Protein AF-A0AAD7MRW1-F1 (afdb_monomer)

Solvent-accessible surface area (backbone atoms only — not comparable to full-atom values): 8450 Å² total; per-residue (Å²): 141,82,86,81,78,79,76,73,77,72,72,76,78,74,87,82,82,64,64,59,63,50,75,48,97,88,73,50,64,45,56,70,60,28,53,55,49,38,50,51,56,28,46,79,62,72,39,28,43,44,74,78,31,99,68,48,70,79,76,81,64,67,83,83,41,75,62,42,77,46,78,47,64,49,102,84,69,48,84,42,78,45,77,47,82,46,43,58,70,58,38,52,51,37,48,60,72,31,42,67,50,55,54,38,26,55,51,48,50,51,55,55,52,72,33,42,56,81,96,49,51,74,80,57,57,81,46,74,81,66,75,81,80,126

Organism: NCBI:txid1033252

Foldseek 3Di:
DDDPPPPPPPVPQDDFQAAAWDADPVRDIDVVVRVVRLCVRCVVRVLNCLFPDPVVDQQDQDDWDQWDWDWDADPVRDIDIDIDHICVVVNVVSCVVRVSSVVSNVVSLVSSCVRYDPVVCVSVVPRPVVPPDD

Radius of gyration: 23.55 Å; Cα contacts (8 Å, |Δi|>4): 129; chains: 1; bounding box: 60×24×78 Å

pLDDT: mean 77.81, std 17.13, range [31.33, 94.88]

Sequence (134 aa):
MANNQNNSGEKEWKGIKLTPIKEEEDGSNNYSEFRQKSILDLDAADYWKYVDGPDYNPPAIPELKPSQQVQGFDASGNSVTITVPGNETLVAAAKKQAEAWLAGDKKAHATIVKAVPIGRLYVVRDCKSAINLN

Secondary structure (DSSP, 8-state):
-----------------PPPP-B-TTS-B-HHHHHHHHHHHHHHTT-GGGTT-TT--PPPPPPP---EEEEEE-TTS-EEEEEE--SHHHHHHHHHHHHHHHHHHHHHHHHHHHTS-GGGGGGGT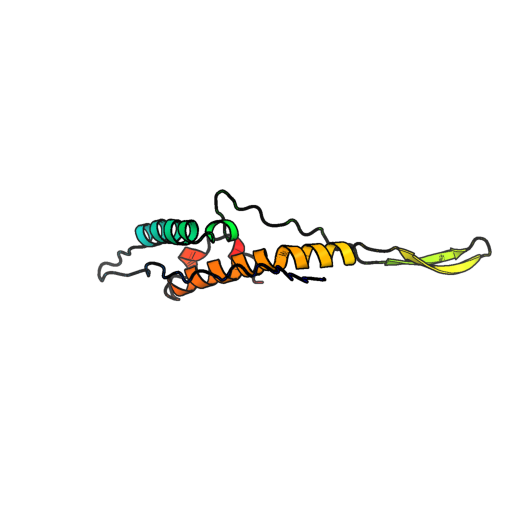TSGGGGG--

Nearest PDB structures (foldseek):
  3wpr-assembly1_C  TM=2.713E-01  e=2.339E+00  Acinetobacter sp. Tol 5
  3wpa-assembly1_A  TM=3.421E-01  e=7.536E+00  Acinetobacter sp. Tol 5

Mean predicted aligned error: 11.71 Å

Structure (mmCIF, N/CA/C/O backbone):
data_AF-A0AAD7MRW1-F1
#
_entry.id   AF-A0AAD7MRW1-F1
#
loop_
_atom_site.group_PDB
_atom_site.id
_atom_site.type_symbol
_atom_site.label_atom_id
_atom_site.label_alt_id
_atom_site.label_comp_id
_atom_site.label_asym_id
_atom_site.label_entity_id
_atom_site.label_seq_id
_atom_site.pdbx_PDB_ins_code
_atom_site.Cartn_x
_atom_site.Cartn_y
_atom_site.Cartn_z
_atom_site.occupancy
_atom_site.B_iso_or_equiv
_atom_site.auth_seq_id
_atom_site.auth_comp_id
_atom_site.auth_asym_id
_atom_site.auth_atom_id
_atom_site.pdbx_PDB_model_num
ATOM 1 N N . MET A 1 1 ? -25.853 1.168 -33.080 1.00 42.91 1 MET A N 1
ATOM 2 C CA . MET A 1 1 ? -25.401 0.227 -32.035 1.00 42.91 1 MET A CA 1
ATOM 3 C C . MET A 1 1 ? -23.936 0.507 -31.751 1.00 42.91 1 MET A C 1
ATOM 5 O O . MET A 1 1 ? -23.130 0.286 -32.638 1.00 42.91 1 MET A O 1
ATOM 9 N N . ALA A 1 2 ? -23.612 1.041 -30.575 1.00 36.50 2 ALA A N 1
ATOM 10 C CA . ALA A 1 2 ? -22.277 0.979 -29.974 1.00 36.50 2 ALA A CA 1
ATOM 11 C C . ALA A 1 2 ? -22.424 1.420 -28.512 1.00 36.50 2 ALA A C 1
ATOM 13 O O . ALA A 1 2 ? -22.400 2.606 -28.198 1.00 36.50 2 ALA A O 1
ATOM 14 N N . ASN A 1 3 ? -22.693 0.448 -27.641 1.00 35.81 3 ASN A N 1
ATOM 15 C CA . ASN A 1 3 ? -22.773 0.645 -26.201 1.00 35.81 3 ASN A CA 1
ATOM 16 C C . ASN A 1 3 ? -21.332 0.638 -25.677 1.00 35.81 3 ASN A C 1
ATOM 18 O O . ASN A 1 3 ? -20.745 -0.427 -25.499 1.00 35.81 3 ASN A O 1
ATOM 22 N N . ASN A 1 4 ? -20.729 1.815 -25.514 1.00 38.12 4 ASN A N 1
ATOM 23 C CA . ASN A 1 4 ? -19.395 1.924 -24.933 1.00 38.12 4 ASN A CA 1
ATOM 24 C C . ASN A 1 4 ? -19.528 1.903 -23.405 1.00 38.12 4 ASN A C 1
ATOM 26 O O . ASN A 1 4 ? -19.546 2.942 -22.748 1.00 38.12 4 ASN A O 1
ATOM 30 N N . GLN A 1 5 ? -19.707 0.704 -22.846 1.00 37.31 5 GLN A N 1
ATOM 31 C CA . GLN A 1 5 ? -19.585 0.485 -21.410 1.00 37.31 5 GLN A CA 1
ATOM 32 C C . GLN A 1 5 ? -18.101 0.577 -21.043 1.00 37.31 5 GLN A C 1
ATOM 34 O O . GLN A 1 5 ? -17.389 -0.425 -21.009 1.00 37.31 5 GLN A O 1
ATOM 39 N N . ASN A 1 6 ? -17.647 1.797 -20.749 1.00 36.97 6 ASN A N 1
ATOM 40 C CA . ASN A 1 6 ? -16.448 2.027 -19.952 1.00 36.97 6 ASN A CA 1
AT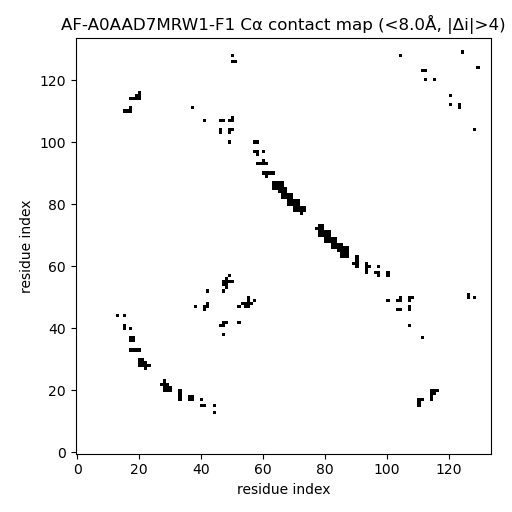OM 41 C C . ASN A 1 6 ? -16.715 1.482 -18.548 1.00 36.97 6 ASN A C 1
ATOM 43 O O . ASN A 1 6 ? -17.119 2.199 -17.639 1.00 36.97 6 ASN A O 1
ATOM 47 N N . ASN A 1 7 ? -16.527 0.177 -18.392 1.00 40.44 7 ASN A N 1
ATOM 48 C CA . ASN A 1 7 ? -16.572 -0.503 -17.113 1.00 40.44 7 ASN A CA 1
ATOM 49 C C . ASN A 1 7 ? -15.211 -0.308 -16.425 1.00 40.44 7 ASN A C 1
ATOM 51 O O . ASN A 1 7 ? -14.472 -1.257 -16.176 1.00 40.44 7 ASN A O 1
ATOM 55 N N . SER A 1 8 ? -14.836 0.947 -16.159 1.00 41.28 8 SER A N 1
ATOM 56 C CA . SER A 1 8 ? -13.856 1.237 -15.118 1.00 41.28 8 SER A CA 1
ATOM 57 C C . SER A 1 8 ? -14.597 1.050 -13.805 1.00 41.28 8 SER A C 1
ATOM 59 O O . SER A 1 8 ? -15.206 1.983 -13.287 1.00 41.28 8 SER A O 1
ATOM 61 N N . GLY A 1 9 ? -14.627 -0.193 -13.328 1.00 39.00 9 GLY A N 1
ATOM 62 C CA . GLY A 1 9 ? -15.111 -0.528 -12.000 1.00 39.00 9 GLY A CA 1
ATOM 63 C C . GLY A 1 9 ? -14.214 0.124 -10.957 1.00 39.00 9 GLY A C 1
ATOM 64 O O . GLY A 1 9 ? -13.392 -0.549 -10.340 1.00 39.00 9 GLY A O 1
ATOM 65 N N . GLU A 1 10 ? -14.360 1.433 -10.757 1.00 49.12 10 GLU A N 1
ATOM 66 C CA . GLU A 1 10 ? -14.072 2.052 -9.476 1.00 49.12 10 GLU A CA 1
ATOM 67 C C . GLU A 1 10 ? -14.992 1.340 -8.492 1.00 49.12 10 GLU A C 1
ATOM 69 O O . GLU A 1 10 ? -16.171 1.665 -8.364 1.00 49.12 10 GLU A O 1
ATOM 74 N N . LYS A 1 11 ? -14.490 0.264 -7.873 1.00 58.94 11 LYS A N 1
ATOM 75 C CA . LYS A 1 11 ? -15.162 -0.352 -6.737 1.00 58.94 11 LYS A CA 1
ATOM 76 C C . LYS A 1 11 ? -15.314 0.761 -5.715 1.00 58.94 11 LYS A C 1
ATOM 78 O O . LYS A 1 11 ? -14.335 1.174 -5.092 1.00 58.94 11 LYS A O 1
ATOM 83 N N . GLU A 1 12 ? -16.532 1.278 -5.621 1.00 68.12 12 GLU A N 1
ATOM 84 C CA . GLU A 1 12 ? -16.879 2.303 -4.663 1.00 68.12 12 GLU A CA 1
ATOM 85 C C . GLU A 1 12 ? -16.481 1.782 -3.286 1.00 68.12 12 GLU A C 1
ATOM 87 O O . GLU A 1 12 ? -16.839 0.680 -2.859 1.00 68.12 12 GLU A O 1
ATOM 92 N N . TRP A 1 13 ? -15.614 2.542 -2.638 1.00 73.31 13 TRP A N 1
ATOM 93 C CA . TRP A 1 13 ? -15.022 2.131 -1.387 1.00 73.31 13 TRP A CA 1
ATOM 94 C C . TRP A 1 13 ? -16.087 2.158 -0.294 1.00 73.31 13 TRP A C 1
ATOM 96 O O . TRP A 1 13 ? -16.530 3.229 0.117 1.00 73.31 13 TRP A O 1
ATOM 106 N N . LYS A 1 14 ? -16.425 0.985 0.239 1.00 79.69 14 LYS A N 1
ATOM 107 C CA . LYS A 1 14 ? -17.176 0.819 1.484 1.00 79.69 14 LYS A CA 1
ATOM 108 C C . LYS A 1 14 ? -16.587 1.676 2.613 1.00 79.69 14 LYS A C 1
ATOM 110 O O . LYS A 1 14 ? -15.403 1.573 2.946 1.00 79.69 14 LYS A O 1
ATOM 115 N N . GLY A 1 15 ? -17.414 2.525 3.213 1.00 77.94 15 GLY A N 1
ATOM 116 C CA . GLY A 1 15 ? -17.050 3.223 4.442 1.00 77.94 15 GLY A CA 1
ATOM 117 C C . GLY A 1 15 ? -16.909 2.222 5.586 1.00 77.94 15 GLY A C 1
ATOM 118 O O . GLY A 1 15 ? -17.825 1.442 5.829 1.00 77.94 15 GLY A O 1
ATOM 119 N N . ILE A 1 16 ? -15.777 2.249 6.289 1.00 82.62 16 ILE A N 1
ATOM 120 C CA . ILE A 1 16 ? -15.554 1.448 7.497 1.00 82.62 16 ILE A CA 1
ATOM 121 C C . ILE A 1 16 ? -15.303 2.395 8.657 1.00 82.62 16 ILE A C 1
ATOM 123 O O . ILE A 1 16 ? -14.582 3.387 8.519 1.00 82.62 16 ILE A O 1
ATOM 127 N N . LYS A 1 17 ? -15.869 2.062 9.813 1.00 81.56 17 LYS A N 1
ATOM 128 C CA . LYS A 1 17 ? -15.533 2.688 11.084 1.00 81.56 17 LYS A CA 1
ATOM 129 C C . LYS A 1 17 ? -14.954 1.622 12.000 1.00 81.56 17 LYS A C 1
ATOM 131 O O . LYS A 1 17 ? -15.691 0.778 12.491 1.00 81.56 17 LYS A O 1
ATOM 136 N N . LEU A 1 18 ? -13.645 1.679 12.212 1.00 85.31 18 LEU A N 1
ATOM 137 C CA . LEU A 1 18 ? -12.969 0.757 13.116 1.00 85.31 18 LEU A CA 1
ATOM 138 C C . LEU A 1 18 ? -13.306 1.096 14.569 1.00 85.31 18 LEU A C 1
ATOM 140 O O . LEU A 1 18 ? -13.603 2.246 14.916 1.00 85.31 18 LEU A O 1
ATOM 144 N N . THR A 1 19 ? -13.219 0.084 15.427 1.00 85.56 19 THR A N 1
ATOM 145 C CA . THR A 1 19 ? -13.187 0.305 16.877 1.00 85.56 19 THR A CA 1
ATOM 146 C C . THR A 1 19 ? -11.991 1.215 17.190 1.00 85.56 19 THR A C 1
ATOM 148 O O . THR A 1 19 ? -10.930 0.977 16.634 1.00 85.56 19 THR A O 1
ATOM 151 N N . PRO A 1 20 ? -12.111 2.270 18.008 1.00 85.88 20 PRO A N 1
ATOM 152 C CA . PRO A 1 20 ? -10.956 3.076 18.395 1.00 85.88 20 PRO A CA 1
ATOM 153 C C . PRO A 1 20 ? -10.173 2.410 19.531 1.00 85.88 20 PRO A C 1
ATOM 155 O O . PRO A 1 20 ? -10.753 1.690 20.354 1.00 85.88 20 PRO A O 1
ATOM 158 N N . ILE A 1 21 ? -8.875 2.704 19.616 1.00 85.00 21 ILE A N 1
ATOM 159 C CA . ILE A 1 21 ? -8.091 2.365 20.809 1.00 85.00 21 ILE A CA 1
ATOM 160 C C . ILE A 1 21 ? -8.522 3.276 21.968 1.00 85.00 21 ILE A C 1
ATOM 162 O O . ILE A 1 21 ? -8.601 4.495 21.809 1.00 85.00 21 ILE A O 1
ATOM 166 N N . LYS A 1 22 ? -8.811 2.674 23.120 1.00 85.50 22 LYS A N 1
ATOM 167 C CA . LYS A 1 22 ? -9.169 3.310 24.389 1.00 85.50 22 LYS A CA 1
ATOM 168 C C . LYS A 1 22 ? -8.099 3.002 25.430 1.00 85.50 22 LYS A C 1
ATOM 170 O O . LYS A 1 22 ? -7.530 1.911 25.418 1.00 85.50 22 LYS A O 1
ATOM 175 N N . GLU A 1 23 ? -7.866 3.961 26.315 1.00 81.25 23 GLU A N 1
ATOM 176 C CA . GLU A 1 23 ? -7.008 3.814 27.488 1.00 81.25 23 GLU A CA 1
ATOM 177 C C . GLU A 1 23 ? -7.860 4.000 28.741 1.00 81.25 23 GLU A C 1
ATOM 179 O O . GLU A 1 23 ? -8.695 4.906 28.793 1.00 81.25 23 GLU A O 1
ATOM 184 N N . GLU A 1 24 ? -7.644 3.131 29.720 1.00 82.56 24 GLU A N 1
ATOM 185 C CA . GLU A 1 24 ? -8.236 3.234 31.050 1.00 82.56 24 GLU A CA 1
ATOM 186 C C . GLU A 1 24 ? -7.243 3.931 32.001 1.00 82.56 24 GLU A C 1
ATOM 188 O O . GLU A 1 24 ? -6.037 3.986 31.739 1.00 82.56 24 GLU A O 1
ATOM 193 N N . GLU A 1 25 ? -7.727 4.465 33.127 1.00 82.19 25 GLU A N 1
ATOM 194 C CA . GLU A 1 25 ? -6.882 5.174 34.109 1.00 82.19 25 GLU A CA 1
ATOM 195 C C . GLU A 1 25 ? -5.777 4.289 34.721 1.00 82.19 25 GLU A C 1
ATOM 197 O O . GLU A 1 25 ? -4.757 4.800 35.182 1.00 82.19 25 GLU A O 1
ATOM 202 N N . ASP A 1 26 ? -5.948 2.965 34.695 1.00 82.19 26 ASP A N 1
ATOM 203 C CA . ASP A 1 26 ? -4.986 1.977 35.196 1.00 82.19 26 ASP A CA 1
ATOM 204 C C . ASP A 1 26 ? -3.851 1.647 34.202 1.00 82.19 26 ASP A C 1
ATOM 206 O O . ASP A 1 26 ? -2.988 0.813 34.488 1.00 82.19 26 ASP A O 1
ATOM 210 N N . GLY A 1 27 ? -3.829 2.300 33.034 1.00 75.25 27 GLY A N 1
ATOM 211 C CA . GLY A 1 27 ? -2.841 2.079 31.978 1.00 75.25 27 GLY A CA 1
ATOM 212 C C . GLY A 1 27 ? -3.120 0.861 31.090 1.00 75.25 27 GLY A C 1
ATOM 213 O O . GLY A 1 27 ? -2.339 0.589 30.170 1.00 75.25 27 GLY A O 1
ATOM 214 N N . SER A 1 28 ? -4.221 0.139 31.321 1.00 81.62 28 SER A N 1
ATOM 215 C CA . SER A 1 28 ? -4.707 -0.893 30.407 1.00 81.62 28 SER A CA 1
ATOM 216 C C . SER A 1 28 ? -5.307 -0.277 29.135 1.00 81.62 28 SER A C 1
ATOM 218 O O . SER A 1 28 ? -5.653 0.907 29.072 1.00 81.62 28 SER A O 1
ATOM 220 N N . ASN A 1 29 ? -5.363 -1.071 28.062 1.00 84.94 29 ASN A N 1
ATOM 221 C CA . ASN A 1 29 ? -5.947 -0.654 26.791 1.00 84.94 29 ASN A CA 1
ATOM 222 C C . ASN A 1 29 ? -6.622 -1.825 26.071 1.00 84.94 29 ASN A C 1
ATOM 224 O O . ASN A 1 29 ? -6.350 -2.991 26.355 1.00 84.94 29 ASN A O 1
ATOM 228 N N . ASN A 1 30 ? -7.459 -1.495 25.089 1.00 86.94 30 ASN A N 1
ATOM 229 C CA . ASN A 1 30 ? -8.215 -2.457 24.283 1.00 86.94 30 ASN A CA 1
ATOM 230 C C . ASN A 1 30 ? -7.503 -2.862 22.972 1.00 86.94 30 ASN A C 1
ATOM 232 O O . ASN A 1 30 ? -8.153 -3.108 21.950 1.00 86.94 30 ASN A O 1
ATOM 236 N N . TYR A 1 31 ? -6.164 -2.855 22.929 1.00 83.88 31 TYR A N 1
ATOM 237 C CA . TYR A 1 31 ? -5.426 -3.077 21.678 1.00 83.88 31 TYR A CA 1
ATOM 238 C C . TYR A 1 31 ? -5.695 -4.455 21.058 1.00 83.88 31 TYR A C 1
ATOM 240 O O . TYR A 1 31 ? -5.801 -4.581 19.836 1.00 83.88 31 TYR A O 1
ATOM 248 N N . SER A 1 32 ? -5.819 -5.497 21.879 1.00 81.06 32 SER A N 1
ATOM 249 C CA . SER A 1 32 ? -6.131 -6.846 21.402 1.00 81.06 32 SER A CA 1
ATOM 250 C C . SER A 1 32 ? -7.500 -6.888 20.716 1.00 81.06 32 SER A C 1
ATOM 252 O O . SER A 1 32 ? -7.598 -7.422 19.605 1.00 81.06 32 SER A O 1
ATOM 254 N N . GLU A 1 33 ? -8.531 -6.273 21.308 1.00 84.62 33 GLU A N 1
ATOM 255 C CA . GLU A 1 33 ? -9.851 -6.180 20.681 1.00 84.62 33 GLU A CA 1
ATOM 256 C C . GLU A 1 33 ? -9.829 -5.286 19.443 1.00 84.62 33 GLU A C 1
ATOM 258 O O . GLU A 1 33 ? -10.436 -5.640 18.433 1.00 84.62 33 GLU A O 1
ATOM 263 N N . PHE A 1 34 ? -9.113 -4.158 19.492 1.00 86.19 34 PHE A N 1
ATOM 264 C CA . PHE A 1 34 ? -8.901 -3.283 18.342 1.00 86.19 34 PHE A CA 1
ATOM 265 C C . PHE A 1 34 ? -8.336 -4.065 17.158 1.00 86.19 34 PHE A C 1
ATOM 267 O O . PHE A 1 34 ? -8.895 -4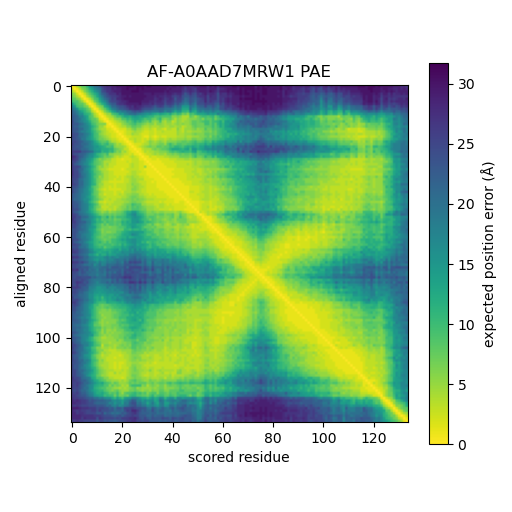.009 16.063 1.00 86.19 34 PHE A O 1
ATOM 274 N N . ARG A 1 35 ? -7.252 -4.816 17.378 1.00 81.81 35 ARG A N 1
ATOM 275 C CA . ARG A 1 35 ? -6.565 -5.582 16.336 1.00 81.81 35 ARG A CA 1
ATOM 276 C C . ARG A 1 35 ? -7.482 -6.643 15.739 1.00 81.81 35 ARG A C 1
ATOM 278 O O . ARG A 1 35 ? -7.607 -6.714 14.521 1.00 81.81 35 ARG A O 1
ATOM 285 N N . GLN A 1 36 ? -8.141 -7.444 16.576 1.00 83.69 36 GLN A N 1
ATOM 286 C CA . GLN A 1 36 ? -9.038 -8.503 16.102 1.00 83.69 36 GLN A CA 1
ATOM 287 C C . GLN A 1 36 ? -10.239 -7.939 15.336 1.00 83.69 36 GLN A C 1
ATOM 289 O O . GLN A 1 36 ? -10.529 -8.400 14.234 1.00 83.69 36 GLN A O 1
ATOM 294 N N . LYS A 1 37 ? -10.910 -6.917 15.880 1.00 83.81 37 LYS A N 1
ATOM 295 C CA . LYS A 1 37 ? -12.067 -6.300 15.219 1.00 83.81 37 LYS A CA 1
ATOM 296 C C . LYS A 1 37 ? -11.679 -5.585 13.937 1.00 83.81 37 LYS A C 1
ATOM 298 O O . LYS A 1 37 ? -12.385 -5.724 12.951 1.00 83.81 37 LYS A O 1
ATOM 303 N N . SER A 1 38 ? -10.540 -4.894 13.917 1.00 83.62 38 SER A N 1
ATOM 304 C CA . SER A 1 38 ? -10.084 -4.208 12.708 1.00 83.62 38 SER A CA 1
ATOM 305 C C . SER A 1 38 ? -9.790 -5.180 11.574 1.00 83.62 38 SER A C 1
ATOM 307 O O . SER A 1 38 ? -10.138 -4.888 10.436 1.00 83.62 38 SER A O 1
ATOM 309 N N . ILE A 1 39 ? -9.210 -6.347 11.873 1.00 81.00 39 ILE A N 1
ATOM 310 C CA . ILE A 1 39 ? -9.023 -7.409 10.875 1.00 81.00 39 ILE A CA 1
ATOM 311 C C . ILE A 1 39 ? -10.380 -7.859 10.322 1.00 81.00 39 ILE A C 1
ATOM 313 O O . ILE A 1 39 ? -10.553 -7.882 9.109 1.00 81.00 39 ILE A O 1
ATOM 317 N N . LEU A 1 40 ? -11.355 -8.153 11.190 1.00 84.31 40 LEU A N 1
ATOM 318 C CA . LEU A 1 40 ? -12.695 -8.586 10.770 1.00 84.31 40 LEU A CA 1
ATOM 319 C C . LEU A 1 40 ? -13.433 -7.518 9.949 1.00 84.31 40 LEU A C 1
ATOM 321 O O . LEU A 1 40 ? -14.042 -7.840 8.933 1.00 84.31 40 LEU A O 1
ATOM 325 N N . ASP A 1 41 ? -13.360 -6.251 10.360 1.00 86.75 41 ASP A N 1
ATOM 326 C CA . ASP A 1 41 ? -14.013 -5.135 9.672 1.00 86.75 41 ASP A CA 1
ATOM 327 C C . ASP A 1 41 ? -13.385 -4.886 8.288 1.00 86.75 41 ASP A C 1
ATOM 329 O O . ASP A 1 41 ? -14.097 -4.653 7.308 1.00 86.75 41 ASP A O 1
ATOM 333 N N . LEU A 1 42 ? -12.052 -4.962 8.186 1.00 84.19 42 LEU A N 1
ATOM 334 C CA . LEU A 1 42 ? -11.328 -4.842 6.917 1.00 84.19 42 LEU A CA 1
ATOM 335 C C . LEU A 1 42 ? -11.594 -6.031 5.990 1.00 84.19 42 LEU A C 1
ATOM 337 O O . LEU A 1 42 ? -11.678 -5.838 4.778 1.00 84.19 42 LEU A O 1
ATOM 341 N N . ASP A 1 43 ? -11.728 -7.237 6.536 1.00 84.31 43 ASP A N 1
ATOM 342 C CA . ASP A 1 43 ? -12.037 -8.449 5.776 1.00 84.31 43 ASP A CA 1
ATOM 343 C C . ASP A 1 43 ? -13.474 -8.414 5.233 1.00 84.31 43 ASP A C 1
ATOM 345 O O . ASP A 1 43 ? -13.690 -8.522 4.025 1.00 84.31 43 ASP A O 1
ATOM 349 N N . ALA A 1 44 ? -14.457 -8.095 6.082 1.00 85.38 44 ALA A N 1
ATOM 350 C CA . ALA A 1 44 ? -15.860 -7.933 5.684 1.00 85.38 44 ALA A CA 1
ATOM 351 C C . ALA A 1 44 ? -16.058 -6.852 4.601 1.00 85.38 44 ALA A C 1
ATOM 353 O O . ALA A 1 44 ? -16.969 -6.916 3.762 1.00 85.38 44 ALA A O 1
ATOM 354 N N . ALA A 1 45 ? -15.193 -5.840 4.600 1.00 85.88 45 ALA A N 1
ATOM 355 C CA . ALA A 1 45 ? -15.192 -4.777 3.611 1.00 85.88 45 ALA A CA 1
ATOM 356 C C . ALA A 1 45 ? -14.310 -5.044 2.379 1.00 85.88 45 ALA A C 1
ATOM 358 O O . ALA A 1 45 ? -14.287 -4.195 1.488 1.00 85.88 45 ALA A O 1
ATOM 359 N N . ASP A 1 46 ? -13.657 -6.208 2.279 1.00 83.12 46 ASP A N 1
ATOM 360 C CA . ASP A 1 46 ? -12.775 -6.593 1.163 1.00 83.12 46 ASP A CA 1
ATOM 361 C C . ASP A 1 46 ? -11.549 -5.659 1.012 1.00 83.12 46 ASP A C 1
ATOM 363 O O . ASP A 1 46 ? -11.058 -5.406 -0.091 1.00 83.12 46 ASP A O 1
ATOM 367 N N . TYR A 1 47 ? -11.052 -5.113 2.129 1.00 84.31 47 TYR A N 1
ATOM 368 C CA . TYR A 1 47 ? -9.834 -4.291 2.184 1.00 84.31 47 TYR A CA 1
ATOM 369 C C . TYR A 1 47 ? -8.626 -5.005 2.757 1.00 84.31 47 TYR A C 1
ATOM 371 O O . TYR A 1 47 ? -7.501 -4.577 2.504 1.00 84.31 47 TYR A O 1
ATOM 379 N N . TRP A 1 48 ? -8.834 -6.091 3.499 1.00 81.62 48 TRP A N 1
ATOM 380 C CA . TRP A 1 48 ? -7.742 -6.835 4.118 1.00 81.62 48 TRP A CA 1
ATOM 381 C C . TRP A 1 48 ? -6.714 -7.340 3.092 1.00 81.62 48 TRP A C 1
ATOM 383 O O . TRP A 1 48 ? -5.507 -7.295 3.339 1.00 81.62 48 TRP A O 1
ATOM 393 N N . LYS A 1 49 ? -7.176 -7.679 1.882 1.00 81.81 49 LYS A N 1
ATOM 394 C CA . LYS A 1 49 ? -6.327 -8.045 0.740 1.00 81.81 49 LYS A CA 1
ATOM 395 C C . LYS A 1 49 ? -5.306 -6.986 0.325 1.00 81.81 49 LYS A C 1
ATOM 397 O O . LYS A 1 49 ? -4.357 -7.340 -0.354 1.00 81.81 49 LYS A O 1
ATOM 402 N N . TYR A 1 50 ? -5.488 -5.715 0.689 1.00 81.06 50 TYR A N 1
ATOM 403 C CA . TYR A 1 50 ? -4.575 -4.643 0.291 1.00 81.06 50 TYR A CA 1
ATOM 404 C C . TYR A 1 50 ? -3.430 -4.401 1.278 1.00 81.06 50 TYR A C 1
ATOM 406 O O . TYR A 1 50 ? -2.501 -3.697 0.904 1.00 81.06 50 TYR A O 1
ATOM 414 N N . VAL A 1 51 ? -3.481 -4.954 2.498 1.00 75.88 51 VAL A N 1
ATOM 415 C CA . VAL A 1 51 ? -2.479 -4.672 3.544 1.00 75.88 51 VAL A CA 1
ATOM 416 C C . VAL A 1 51 ? -1.611 -5.889 3.857 1.00 75.88 51 VAL A C 1
ATOM 418 O O . VAL A 1 51 ? -0.398 -5.758 3.798 1.00 75.88 51 VAL A O 1
ATOM 421 N N . ASP A 1 52 ? -2.209 -7.038 4.204 1.00 71.00 52 ASP A N 1
ATOM 422 C CA . ASP A 1 52 ? -1.484 -8.292 4.527 1.00 71.00 52 ASP A CA 1
ATOM 423 C C . ASP A 1 52 ? -2.459 -9.483 4.746 1.00 71.00 52 ASP A C 1
ATOM 425 O O . ASP A 1 52 ? -2.248 -10.369 5.578 1.00 71.00 52 ASP A O 1
ATOM 429 N N . GLY A 1 53 ? -3.596 -9.494 4.042 1.00 69.38 53 GLY A N 1
ATOM 430 C CA . GLY A 1 53 ? -4.584 -10.563 4.170 1.00 69.38 53 GLY A CA 1
ATOM 431 C C . GLY A 1 53 ? -4.213 -11.899 3.523 1.00 69.38 53 GLY A C 1
ATOM 432 O O . GLY A 1 53 ? -3.223 -11.987 2.804 1.00 69.38 53 GLY A O 1
ATOM 433 N N . PRO A 1 54 ? -5.026 -12.952 3.733 1.00 70.88 54 PRO A N 1
ATOM 434 C CA . PRO A 1 54 ? -4.837 -14.256 3.087 1.00 70.88 54 PRO A CA 1
ATOM 435 C C . PRO A 1 54 ? -4.752 -14.162 1.557 1.00 70.88 54 PRO A C 1
ATOM 437 O O . PRO A 1 54 ? -4.015 -14.921 0.935 1.00 70.88 54 PRO A O 1
ATOM 440 N N . ASP A 1 55 ? -5.454 -13.185 0.977 1.00 75.94 55 ASP A N 1
ATOM 441 C CA . ASP A 1 55 ? -5.471 -12.895 -0.460 1.00 75.94 55 ASP A CA 1
ATOM 442 C C . ASP A 1 55 ? -4.498 -11.769 -0.862 1.00 75.94 55 ASP A C 1
ATOM 444 O O . ASP A 1 55 ? -4.624 -11.186 -1.944 1.00 75.94 55 ASP A O 1
ATOM 448 N N . TYR A 1 56 ? -3.547 -11.408 0.008 1.00 81.81 56 TYR A N 1
ATOM 449 C CA . TYR A 1 56 ? -2.542 -10.391 -0.291 1.00 81.81 56 TYR A CA 1
ATOM 450 C C . TYR A 1 56 ? -1.617 -10.876 -1.409 1.00 81.81 56 TYR A C 1
ATOM 452 O O . TYR A 1 56 ? -0.697 -11.666 -1.206 1.00 81.81 56 TYR A O 1
ATOM 460 N N . ASN A 1 57 ? -1.881 -10.382 -2.614 1.00 83.44 57 ASN A N 1
ATOM 461 C CA . ASN A 1 57 ? -1.127 -10.688 -3.819 1.00 83.44 57 ASN A CA 1
ATOM 462 C C . ASN A 1 57 ? -0.902 -9.397 -4.621 1.00 83.44 57 ASN A C 1
ATOM 464 O O . ASN A 1 57 ? -1.591 -9.159 -5.621 1.00 83.44 57 ASN A O 1
ATOM 468 N N . PRO A 1 58 ? 0.002 -8.515 -4.153 1.00 83.69 58 PRO A N 1
ATOM 469 C CA . PRO A 1 58 ? 0.249 -7.245 -4.809 1.00 83.69 58 PRO A CA 1
ATOM 470 C C . PRO A 1 58 ? 0.767 -7.461 -6.237 1.00 83.69 58 PRO A C 1
ATOM 472 O O . PRO A 1 58 ? 1.578 -8.358 -6.480 1.00 83.69 58 PRO A O 1
ATOM 475 N N . PRO A 1 59 ? 0.342 -6.626 -7.199 1.00 86.25 59 PRO A N 1
ATOM 476 C CA . PRO A 1 59 ? 0.828 -6.709 -8.568 1.00 86.25 59 PRO A CA 1
ATOM 477 C C . PRO A 1 59 ? 2.341 -6.462 -8.619 1.00 86.25 59 PRO A C 1
ATOM 479 O O . PRO A 1 59 ? 2.852 -5.481 -8.075 1.00 86.25 59 PRO A O 1
ATOM 482 N N . ALA A 1 60 ? 3.061 -7.347 -9.310 1.00 88.00 60 ALA A N 1
ATOM 483 C CA . ALA A 1 60 ? 4.499 -7.220 -9.496 1.00 88.00 60 ALA A CA 1
ATOM 484 C C . ALA A 1 60 ? 4.813 -6.121 -10.522 1.00 88.00 60 ALA A C 1
ATOM 486 O O . ALA A 1 60 ? 4.431 -6.213 -11.690 1.00 88.00 60 ALA A O 1
ATOM 487 N N . ILE A 1 61 ? 5.539 -5.088 -10.093 1.00 89.69 61 ILE A N 1
ATOM 488 C CA . ILE A 1 61 ? 6.055 -4.044 -10.982 1.00 89.69 61 ILE A CA 1
ATOM 489 C C . ILE A 1 61 ? 7.510 -4.402 -11.318 1.00 89.69 61 ILE A C 1
ATOM 491 O O . ILE A 1 61 ? 8.324 -4.492 -10.398 1.00 89.69 61 ILE A O 1
ATOM 495 N N . PRO A 1 62 ? 7.860 -4.625 -12.598 1.00 90.06 62 PRO A N 1
ATOM 496 C CA . PRO A 1 62 ? 9.228 -4.951 -12.977 1.00 90.06 62 PRO A CA 1
ATOM 497 C C . PRO A 1 62 ? 10.170 -3.773 -12.712 1.00 90.06 62 PRO A C 1
ATOM 499 O O . PRO A 1 62 ? 9.771 -2.608 -12.761 1.00 90.06 62 PRO A O 1
ATOM 502 N N . GLU A 1 63 ? 11.441 -4.081 -12.469 1.00 93.38 63 GLU A N 1
ATOM 503 C CA . GLU A 1 63 ? 12.483 -3.069 -12.306 1.00 93.38 63 GLU A CA 1
ATOM 504 C C . GLU A 1 63 ? 12.650 -2.242 -13.588 1.00 93.38 63 GLU A C 1
ATOM 506 O O . GLU A 1 63 ? 12.635 -2.782 -14.699 1.00 93.38 63 GLU A O 1
ATOM 511 N N . LEU A 1 64 ? 12.809 -0.925 -13.435 1.00 93.12 64 LEU A N 1
ATOM 512 C CA . LEU A 1 64 ? 12.997 -0.006 -14.551 1.00 93.12 64 LEU A CA 1
ATOM 513 C C . LEU A 1 64 ? 14.394 -0.165 -15.154 1.00 93.12 64 LEU A C 1
ATOM 515 O O . LEU A 1 64 ? 15.399 0.144 -14.524 1.00 93.12 64 LEU A O 1
ATOM 519 N N . LYS A 1 65 ? 14.431 -0.575 -16.417 1.00 94.12 65 LYS A N 1
ATOM 520 C CA . LYS A 1 65 ? 15.607 -0.582 -17.280 1.00 94.12 65 LYS A CA 1
ATOM 521 C C . LYS A 1 65 ? 15.456 0.580 -18.259 1.00 94.12 65 LYS A C 1
ATOM 523 O O . LYS A 1 65 ? 14.672 0.447 -19.198 1.00 94.12 65 LYS A O 1
ATOM 528 N N . PRO A 1 66 ? 16.120 1.724 -18.023 1.00 92.00 66 PRO A N 1
ATOM 529 C CA . PRO A 1 66 ? 16.005 2.876 -18.904 1.00 92.00 66 PRO A CA 1
ATOM 530 C C . PRO A 1 66 ? 16.662 2.592 -20.255 1.00 92.00 66 PRO A C 1
ATOM 532 O O . PRO A 1 66 ? 17.631 1.837 -20.345 1.00 92.00 66 PRO A O 1
ATOM 535 N N . SER A 1 67 ? 16.148 3.240 -21.293 1.00 93.69 67 SER A N 1
ATOM 536 C CA . SER A 1 67 ? 16.734 3.255 -22.624 1.00 93.69 67 SER A CA 1
ATOM 537 C C . SER A 1 67 ? 18.126 3.870 -22.559 1.00 93.69 67 SER A C 1
ATOM 539 O O . SER A 1 67 ? 18.350 4.877 -21.884 1.00 93.69 67 SER A O 1
ATOM 541 N N . GLN A 1 68 ? 19.067 3.265 -23.273 1.00 94.06 68 GLN A N 1
ATOM 542 C CA . GLN A 1 68 ? 20.458 3.698 -23.283 1.00 94.06 68 GLN A CA 1
ATOM 543 C C . GLN A 1 68 ? 20.857 4.130 -24.683 1.00 94.06 68 GLN A C 1
ATOM 545 O O . GLN A 1 68 ? 20.491 3.495 -25.668 1.00 94.06 68 GLN A O 1
ATOM 550 N N . GLN A 1 69 ? 21.630 5.207 -24.772 1.00 93.31 69 GLN A N 1
ATOM 551 C CA . GLN A 1 69 ? 22.297 5.579 -26.010 1.00 93.31 69 GLN A CA 1
ATOM 552 C C . GLN A 1 69 ? 23.730 5.074 -25.964 1.00 93.31 69 GLN A C 1
ATOM 554 O O . GLN A 1 69 ? 24.472 5.368 -25.029 1.00 93.31 69 GLN A O 1
ATOM 559 N N . VAL A 1 70 ? 24.105 4.310 -26.981 1.00 91.06 70 VAL A N 1
ATOM 560 C CA . VAL A 1 70 ? 25.452 3.778 -27.147 1.00 91.06 70 VAL A CA 1
ATOM 561 C C . VAL A 1 70 ? 26.059 4.445 -28.369 1.00 91.06 70 VAL A C 1
ATOM 563 O O . VAL A 1 70 ? 25.492 4.381 -29.459 1.00 91.06 70 VAL A O 1
ATOM 566 N N . GLN A 1 71 ? 27.203 5.098 -28.186 1.00 92.44 71 GLN A N 1
ATOM 567 C CA . GLN A 1 71 ? 28.010 5.588 -29.299 1.00 92.44 71 GLN A CA 1
ATOM 568 C C . GLN A 1 71 ? 28.968 4.494 -29.757 1.00 92.44 71 GLN A C 1
ATOM 570 O O . GLN A 1 71 ? 29.605 3.827 -28.942 1.00 92.44 71 GLN A O 1
ATOM 575 N N . GLY A 1 72 ? 29.072 4.325 -31.067 1.00 88.88 72 GLY A N 1
ATOM 576 C CA . GLY A 1 72 ? 29.997 3.400 -31.702 1.00 88.88 72 GLY A CA 1
ATOM 577 C C . GLY A 1 72 ? 30.399 3.898 -33.080 1.00 88.88 72 GLY A C 1
ATOM 578 O O . GLY A 1 72 ? 30.023 4.993 -33.487 1.00 88.88 72 GLY A O 1
ATOM 579 N N . PHE A 1 73 ? 31.156 3.081 -33.802 1.00 92.88 73 PHE A N 1
ATOM 580 C CA . PHE A 1 73 ? 31.493 3.340 -35.195 1.00 92.88 73 PHE A CA 1
ATOM 581 C C . PHE A 1 73 ? 30.746 2.359 -36.097 1.00 92.88 73 PHE A C 1
ATOM 583 O O . PHE A 1 73 ? 30.619 1.180 -35.758 1.00 92.88 73 PHE A O 1
ATOM 590 N N . ASP A 1 74 ? 30.231 2.839 -37.226 1.00 88.19 74 ASP A N 1
ATOM 591 C CA . ASP A 1 74 ? 29.679 1.972 -38.265 1.00 88.19 74 ASP A CA 1
ATOM 592 C C . ASP A 1 74 ? 30.794 1.211 -39.013 1.00 88.19 74 ASP A C 1
ATOM 594 O O . ASP A 1 74 ? 31.990 1.414 -38.786 1.00 88.19 74 ASP A O 1
ATOM 598 N N . ALA A 1 75 ? 30.415 0.330 -39.943 1.00 88.94 75 ALA A N 1
ATOM 599 C CA . ALA A 1 75 ? 31.370 -0.441 -40.745 1.00 88.94 75 ALA A CA 1
ATOM 600 C C . ALA A 1 75 ? 32.277 0.426 -41.650 1.00 88.94 75 ALA A C 1
ATOM 602 O O . ALA A 1 75 ? 33.223 -0.089 -42.239 1.00 88.94 75 ALA A O 1
ATOM 603 N N . SER A 1 76 ? 31.989 1.724 -41.783 1.00 92.50 76 SER A N 1
ATOM 604 C CA . SER A 1 76 ? 32.758 2.709 -42.552 1.00 92.50 76 SER A CA 1
ATOM 605 C C . SER A 1 76 ? 33.593 3.645 -41.666 1.00 92.50 76 SER A C 1
ATOM 607 O O . SER A 1 76 ? 34.282 4.516 -42.193 1.00 92.50 76 SER A O 1
ATOM 609 N N . GLY A 1 77 ? 33.575 3.462 -40.340 1.00 88.25 77 GLY A N 1
ATOM 610 C CA . GLY A 1 77 ? 34.331 4.275 -39.389 1.00 88.25 77 GLY A CA 1
ATOM 611 C C . GLY A 1 77 ? 33.668 5.603 -39.010 1.00 88.25 77 GLY A C 1
ATOM 612 O O . GLY A 1 77 ? 34.325 6.441 -38.393 1.00 88.25 77 GLY A O 1
ATOM 613 N N . ASN A 1 78 ? 32.388 5.817 -39.336 1.00 91.69 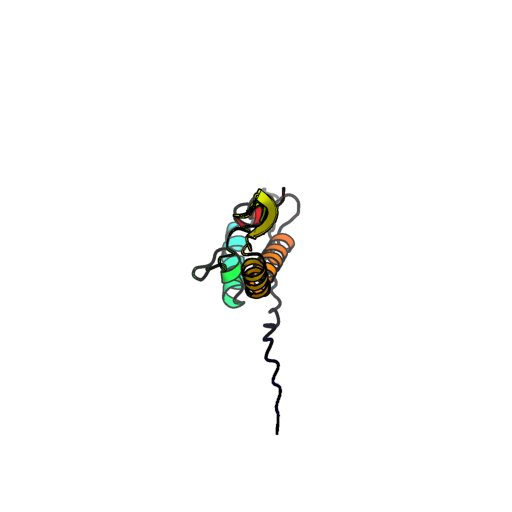78 ASN A N 1
ATOM 614 C CA . ASN A 1 78 ? 31.650 7.005 -38.898 1.00 91.69 78 ASN A CA 1
ATOM 615 C C . ASN A 1 78 ? 31.073 6.796 -37.498 1.00 91.69 78 ASN A C 1
ATOM 617 O O . ASN A 1 78 ? 30.569 5.718 -37.190 1.00 91.69 78 ASN A O 1
ATOM 621 N N . SER A 1 79 ? 31.095 7.839 -36.665 1.00 92.00 79 SER A N 1
ATOM 622 C CA . SER A 1 79 ? 30.454 7.799 -35.348 1.00 92.00 79 SER A CA 1
ATOM 623 C C . SER A 1 79 ? 28.932 7.736 -35.493 1.00 92.00 79 SER A C 1
ATOM 625 O O . SER A 1 79 ? 28.326 8.589 -36.145 1.00 92.00 79 SER A O 1
ATOM 627 N N . VAL A 1 80 ? 28.319 6.732 -34.876 1.00 93.00 80 VAL A N 1
ATOM 628 C CA . VAL A 1 80 ? 26.873 6.513 -34.846 1.00 93.00 80 VAL A CA 1
ATOM 629 C C . VAL A 1 80 ? 26.397 6.362 -33.407 1.00 93.00 80 VAL A C 1
ATOM 631 O O . VAL A 1 80 ? 27.041 5.717 -32.581 1.00 93.00 80 VAL A O 1
ATOM 634 N N . THR A 1 81 ? 25.234 6.938 -33.112 1.00 93.06 81 THR A N 1
ATOM 635 C CA . THR A 1 81 ? 24.539 6.749 -31.835 1.00 93.06 81 THR A CA 1
ATOM 636 C C . THR A 1 81 ? 23.382 5.787 -32.053 1.00 93.06 81 THR A C 1
ATOM 638 O O . THR A 1 81 ? 22.497 6.054 -32.864 1.00 93.06 81 THR A O 1
ATOM 641 N N . ILE A 1 82 ? 23.374 4.679 -31.318 1.00 90.38 82 ILE A N 1
ATOM 642 C CA . ILE A 1 82 ? 22.299 3.687 -31.334 1.00 90.38 82 ILE A CA 1
ATOM 643 C C . ILE A 1 82 ? 21.525 3.798 -30.025 1.00 90.38 82 ILE A C 1
ATOM 645 O O . ILE A 1 82 ? 22.113 3.805 -28.944 1.00 90.38 82 ILE A O 1
ATOM 649 N N . THR A 1 83 ? 20.199 3.850 -30.117 1.00 91.88 83 THR A N 1
ATOM 650 C CA . THR A 1 83 ? 19.322 3.766 -28.947 1.00 91.88 83 THR A CA 1
ATOM 651 C C . THR A 1 83 ? 18.967 2.308 -28.692 1.00 91.88 83 THR A C 1
ATOM 653 O O . THR A 1 83 ? 18.302 1.672 -29.508 1.00 91.88 83 THR A O 1
ATOM 656 N N . VAL A 1 84 ? 19.384 1.786 -27.544 1.00 90.81 84 VAL A N 1
ATOM 657 C CA . VAL A 1 84 ? 18.931 0.506 -27.004 1.00 90.81 84 VAL A CA 1
ATOM 658 C C . VAL A 1 84 ? 17.656 0.776 -26.198 1.00 90.81 84 VAL A C 1
ATOM 660 O O . VAL A 1 84 ? 17.731 1.484 -25.189 1.00 90.81 84 VAL A O 1
ATOM 663 N N . PRO A 1 85 ? 16.485 0.275 -26.632 1.00 91.31 85 PRO A N 1
ATOM 664 C CA . PRO A 1 85 ? 15.230 0.529 -25.935 1.00 91.31 85 PRO A CA 1
ATOM 665 C C . PRO A 1 85 ? 15.199 -0.171 -24.572 1.00 91.31 85 PRO A C 1
ATOM 667 O O . PRO A 1 85 ? 15.607 -1.327 -24.438 1.00 91.31 85 PRO A O 1
ATOM 670 N N . GLY A 1 86 ? 14.700 0.548 -23.571 1.00 92.88 86 GLY A N 1
ATOM 671 C CA . GLY A 1 86 ? 14.436 0.050 -22.228 1.00 92.88 86 GLY A CA 1
ATOM 672 C C . GLY A 1 86 ? 13.063 -0.618 -22.086 1.00 92.88 86 GLY A C 1
ATOM 673 O O . GLY A 1 86 ? 12.425 -1.011 -23.065 1.00 92.88 86 GLY A O 1
ATOM 674 N N . ASN A 1 87 ? 12.600 -0.772 -20.841 1.00 94.88 87 ASN A N 1
ATOM 675 C CA . ASN A 1 87 ? 11.289 -1.349 -20.508 1.00 94.88 87 ASN A CA 1
ATOM 676 C C . ASN A 1 87 ? 10.286 -0.328 -19.934 1.00 94.88 87 ASN A C 1
ATOM 678 O O . ASN A 1 87 ? 9.321 -0.711 -19.269 1.00 94.88 87 ASN A O 1
ATOM 682 N N . GLU A 1 88 ? 10.481 0.965 -20.187 1.00 94.88 88 GLU A N 1
ATOM 683 C CA . GLU A 1 88 ? 9.713 2.055 -19.577 1.00 94.88 88 GLU A CA 1
ATOM 684 C C . GLU A 1 88 ? 8.207 1.920 -19.826 1.00 94.88 88 GLU A C 1
ATOM 686 O O . GLU A 1 88 ? 7.406 2.115 -18.911 1.00 94.88 88 GLU A O 1
ATOM 691 N N . THR A 1 89 ? 7.807 1.519 -21.037 1.00 91.81 89 THR A N 1
ATOM 692 C CA . THR A 1 89 ? 6.396 1.301 -21.392 1.00 91.81 89 THR A CA 1
ATOM 693 C C . THR A 1 89 ? 5.769 0.161 -20.587 1.00 91.81 89 THR A C 1
ATOM 695 O O . THR A 1 89 ? 4.631 0.284 -20.134 1.00 91.81 89 THR A O 1
ATOM 698 N N . LEU A 1 90 ? 6.510 -0.930 -20.365 1.00 91.12 90 LEU A N 1
ATOM 699 C CA . LEU A 1 90 ? 6.042 -2.071 -19.572 1.00 91.12 90 LEU A CA 1
ATOM 700 C C . LEU A 1 90 ? 5.886 -1.683 -18.101 1.00 91.12 90 LEU A C 1
ATOM 702 O O . LEU A 1 90 ? 4.870 -1.995 -17.484 1.00 91.12 90 LEU A O 1
ATOM 706 N N . VAL A 1 91 ? 6.856 -0.946 -17.554 1.00 91.38 91 VAL A N 1
ATOM 707 C CA . VAL A 1 91 ? 6.801 -0.441 -16.175 1.00 91.38 91 VAL A CA 1
ATOM 708 C C . VAL A 1 91 ? 5.637 0.536 -15.995 1.00 91.38 91 VAL A C 1
ATOM 710 O O . VAL A 1 91 ? 4.917 0.455 -15.001 1.00 9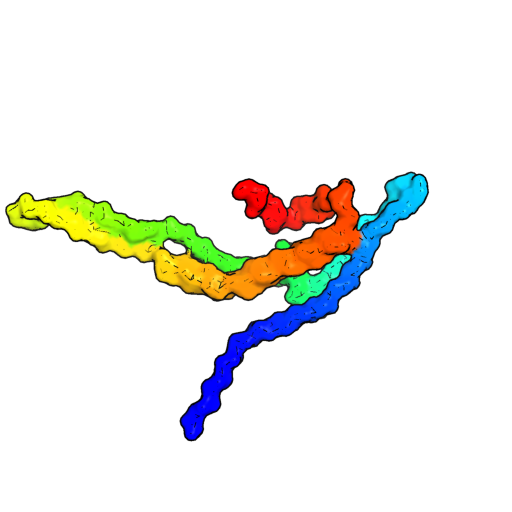1.38 91 VAL A O 1
ATOM 713 N N . ALA A 1 92 ? 5.412 1.441 -16.951 1.00 90.31 92 ALA A N 1
ATOM 714 C CA . ALA A 1 92 ? 4.294 2.381 -16.909 1.00 90.31 92 ALA A CA 1
ATOM 715 C C . ALA A 1 92 ? 2.935 1.662 -16.953 1.00 90.31 92 ALA A C 1
ATOM 717 O O . ALA A 1 92 ? 2.037 1.990 -16.175 1.00 90.31 92 ALA A O 1
ATOM 718 N N . ALA A 1 93 ? 2.794 0.646 -17.809 1.00 89.94 93 ALA A N 1
ATOM 719 C CA . ALA A 1 93 ? 1.587 -0.171 -17.875 1.00 89.94 93 ALA A CA 1
ATOM 720 C C . ALA A 1 93 ? 1.352 -0.954 -16.571 1.00 89.94 93 ALA A C 1
ATOM 722 O O . ALA A 1 93 ? 0.240 -0.926 -16.043 1.00 89.94 93 ALA A O 1
ATOM 723 N N . ALA A 1 94 ? 2.397 -1.573 -16.011 1.00 89.62 94 ALA A N 1
ATOM 724 C CA . ALA A 1 94 ? 2.318 -2.298 -14.742 1.00 89.62 94 ALA A CA 1
ATOM 725 C C . ALA A 1 94 ? 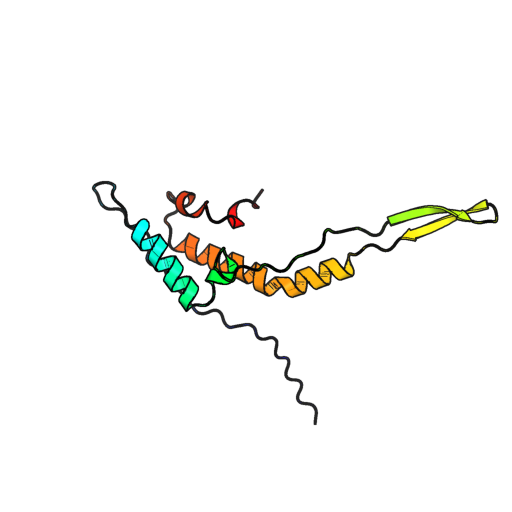1.922 -1.375 -13.578 1.00 89.62 94 ALA A C 1
ATOM 727 O O . ALA A 1 94 ? 1.051 -1.720 -12.783 1.00 89.62 94 ALA A O 1
ATOM 728 N N . LYS A 1 95 ? 2.482 -0.158 -13.514 1.00 88.62 95 LYS A N 1
ATOM 729 C CA . LYS A 1 95 ? 2.091 0.861 -12.524 1.00 88.62 95 LYS A CA 1
ATOM 730 C C . LYS A 1 95 ? 0.624 1.264 -12.654 1.00 88.62 95 LYS A C 1
ATOM 732 O O . LYS A 1 95 ? -0.063 1.361 -11.644 1.00 88.62 95 LYS A O 1
ATOM 737 N N . LYS A 1 96 ? 0.137 1.462 -13.882 1.00 88.69 96 LYS A N 1
ATOM 738 C CA . LYS A 1 96 ? -1.268 1.808 -14.138 1.00 88.69 96 LYS A CA 1
ATOM 739 C C . LYS A 1 96 ? -2.217 0.680 -13.728 1.00 88.69 96 LYS A C 1
ATOM 741 O O . LYS A 1 96 ? -3.251 0.932 -13.127 1.00 88.69 96 LYS A O 1
ATOM 746 N N . GLN A 1 97 ? -1.854 -0.570 -14.004 1.00 85.00 97 GLN A N 1
ATOM 747 C CA . GLN A 1 97 ? -2.628 -1.734 -13.558 1.00 85.00 97 GLN A CA 1
ATOM 748 C C . GLN A 1 97 ? -2.614 -1.884 -12.029 1.00 85.00 97 GLN A C 1
ATOM 750 O O . GLN A 1 97 ? -3.612 -2.294 -11.440 1.00 85.00 97 GLN A O 1
ATOM 755 N N . ALA A 1 98 ? -1.509 -1.505 -11.384 1.00 87.81 98 ALA A N 1
ATOM 756 C CA . ALA A 1 98 ? -1.356 -1.530 -9.935 1.00 87.81 98 ALA A CA 1
ATOM 757 C C . ALA A 1 98 ? -2.005 -0.344 -9.203 1.00 87.81 98 ALA A C 1
ATOM 759 O O . ALA A 1 98 ? -2.074 -0.360 -7.977 1.00 87.81 98 ALA A O 1
ATOM 760 N N . GLU A 1 99 ? -2.487 0.682 -9.906 1.00 86.31 99 GLU A N 1
ATOM 761 C CA . GLU A 1 99 ? -2.964 1.930 -9.298 1.00 86.31 99 GLU A CA 1
ATOM 762 C C . GLU A 1 99 ? -4.086 1.700 -8.277 1.00 86.31 99 GLU A C 1
ATOM 764 O O . GLU A 1 99 ? -4.015 2.199 -7.153 1.00 86.31 99 GLU A O 1
ATOM 769 N N . ALA A 1 100 ? -5.074 0.871 -8.626 1.00 81.31 100 ALA A N 1
ATOM 770 C CA . ALA A 1 100 ? -6.163 0.514 -7.720 1.00 81.31 100 ALA A CA 1
ATOM 771 C C . ALA A 1 100 ? -5.661 -0.219 -6.465 1.00 81.31 100 ALA A C 1
ATOM 773 O O . ALA A 1 100 ? -6.194 -0.004 -5.379 1.00 81.31 100 ALA A O 1
ATOM 774 N N . TRP A 1 101 ? -4.613 -1.039 -6.595 1.00 85.31 101 TRP A N 1
ATOM 775 C CA . TRP A 1 101 ? -3.989 -1.730 -5.466 1.00 85.31 101 TRP A CA 1
ATOM 776 C C . TRP A 1 101 ? -3.230 -0.763 -4.557 1.00 85.31 101 TRP A C 1
ATOM 778 O O . TRP A 1 101 ? -3.382 -0.804 -3.342 1.00 85.31 101 TRP A O 1
ATOM 788 N N . LEU A 1 102 ? -2.453 0.151 -5.144 1.00 83.12 102 LEU A N 1
ATOM 789 C CA . LEU A 1 102 ? -1.694 1.164 -4.409 1.00 83.12 102 LEU A CA 1
ATOM 790 C C . LEU A 1 102 ? -2.618 2.153 -3.686 1.00 83.12 102 LEU A C 1
ATOM 792 O O . LEU A 1 102 ? -2.334 2.560 -2.560 1.00 83.12 102 LEU A O 1
ATOM 796 N N . ALA A 1 103 ? -3.728 2.544 -4.314 1.00 83.50 103 ALA A N 1
ATOM 797 C CA . ALA A 1 103 ? -4.777 3.320 -3.659 1.00 83.50 103 ALA A CA 1
ATOM 798 C C . ALA A 1 103 ? -5.469 2.497 -2.554 1.00 83.50 103 ALA A C 1
ATOM 800 O O . ALA A 1 103 ? -5.711 3.022 -1.464 1.00 83.50 103 ALA A O 1
ATOM 801 N N . GLY A 1 104 ? -5.715 1.212 -2.845 1.00 82.56 104 GLY A N 1
ATOM 802 C CA . GLY A 1 104 ? -6.103 0.114 -1.951 1.00 82.56 104 GLY A CA 1
ATOM 803 C C . GLY A 1 104 ? -5.402 0.154 -0.594 1.00 82.56 104 GLY A C 1
ATOM 804 O O . GLY A 1 104 ? -5.988 0.418 0.460 1.00 82.56 104 GLY A O 1
ATOM 805 N N . ASP A 1 105 ? -4.099 -0.066 -0.658 1.00 83.94 105 ASP A N 1
ATOM 806 C CA . ASP A 1 105 ? -3.221 -0.151 0.502 1.00 83.94 105 ASP A CA 1
ATOM 807 C C . ASP A 1 105 ? -3.211 1.172 1.281 1.00 83.94 105 ASP A C 1
ATOM 809 O O . ASP A 1 105 ? -3.536 1.210 2.469 1.00 83.94 105 ASP A O 1
ATOM 813 N N . LYS A 1 106 ? -2.987 2.304 0.595 1.00 82.62 106 LYS A N 1
ATOM 814 C CA . LYS A 1 106 ? -2.919 3.632 1.232 1.00 82.62 106 LYS A CA 1
ATOM 815 C C . LYS A 1 106 ? -4.174 3.989 2.026 1.00 82.62 106 LYS A C 1
ATOM 817 O O . LYS A 1 106 ? -4.075 4.553 3.116 1.00 82.62 106 LYS A O 1
ATOM 822 N N . LYS A 1 107 ? -5.367 3.707 1.498 1.00 82.88 107 LYS A N 1
ATOM 823 C CA . LYS A 1 107 ? -6.626 4.080 2.162 1.00 82.88 107 LYS A CA 1
ATOM 824 C C . LYS A 1 107 ? -7.033 3.088 3.251 1.00 82.88 107 LYS A C 1
ATOM 826 O O . LYS A 1 107 ? -7.566 3.532 4.274 1.00 82.88 107 LYS A O 1
ATOM 831 N N . ALA A 1 108 ? -6.737 1.796 3.094 1.00 82.31 108 ALA A N 1
ATOM 832 C CA . ALA A 1 108 ? -6.862 0.834 4.188 1.00 82.31 108 ALA A CA 1
ATOM 833 C C . ALA A 1 108 ? -5.951 1.245 5.359 1.00 82.31 108 ALA A C 1
ATOM 835 O O . ALA A 1 108 ? -6.426 1.421 6.482 1.00 82.31 108 ALA A O 1
ATOM 836 N N . HIS A 1 109 ? -4.687 1.558 5.066 1.00 80.31 109 HIS A N 1
ATOM 837 C CA . HIS A 1 109 ? -3.720 2.039 6.048 1.00 80.31 109 HIS A CA 1
ATOM 838 C C . HIS A 1 109 ? -4.178 3.341 6.727 1.00 80.31 109 HIS A C 1
ATOM 840 O O . HIS A 1 109 ? -4.194 3.436 7.953 1.00 80.31 109 HIS A O 1
ATOM 846 N N . ALA A 1 110 ? -4.630 4.340 5.961 1.00 83.12 110 ALA A N 1
ATOM 847 C CA . ALA A 1 110 ? -5.133 5.597 6.519 1.00 83.12 110 ALA A CA 1
ATOM 848 C C . ALA A 1 110 ? -6.355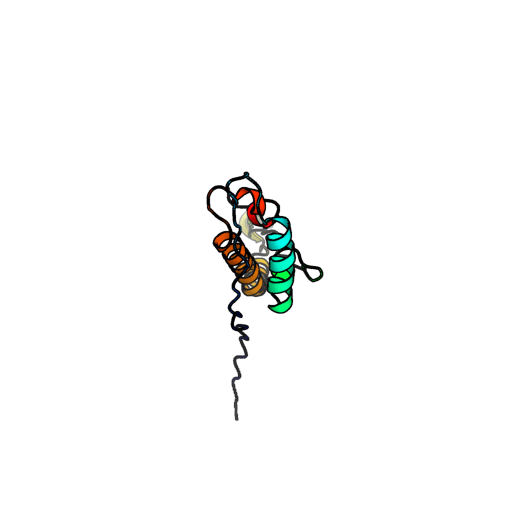 5.401 7.434 1.00 83.12 110 ALA A C 1
ATOM 850 O O . ALA A 1 110 ? -6.513 6.126 8.416 1.00 83.12 110 ALA A O 1
ATOM 851 N N . THR A 1 111 ? -7.222 4.430 7.128 1.00 83.88 111 THR A N 1
ATOM 852 C CA . THR A 1 111 ? -8.378 4.086 7.971 1.00 83.88 111 THR A CA 1
ATOM 853 C C . THR A 1 111 ? -7.927 3.515 9.315 1.00 83.88 111 THR A C 1
ATOM 855 O O . THR A 1 111 ? -8.429 3.950 10.350 1.00 83.88 111 THR A O 1
ATOM 858 N N . ILE A 1 112 ? -6.937 2.615 9.307 1.00 83.25 112 ILE A N 1
ATOM 859 C CA . ILE A 1 112 ? -6.334 2.050 10.525 1.00 83.25 112 ILE A CA 1
ATOM 860 C C . ILE A 1 112 ? -5.689 3.156 11.360 1.00 83.25 112 ILE A C 1
ATOM 862 O O . ILE A 1 112 ? -6.000 3.300 12.539 1.00 83.25 112 ILE A O 1
ATOM 866 N N . VAL A 1 113 ? -4.858 3.995 10.738 1.00 84.12 113 VAL A N 1
ATOM 867 C CA . VAL A 1 113 ? -4.160 5.103 11.410 1.00 84.12 113 VAL A CA 1
ATOM 868 C C . VAL A 1 113 ? -5.136 6.083 12.064 1.00 84.12 113 VAL A C 1
ATOM 870 O O . VAL A 1 113 ? -4.907 6.500 13.193 1.00 84.12 113 VAL A O 1
ATOM 873 N N . LYS A 1 114 ? -6.257 6.421 11.410 1.00 83.81 114 LYS A N 1
ATOM 874 C CA . LYS A 1 114 ? -7.282 7.319 11.980 1.00 83.81 114 LYS A CA 1
ATOM 875 C C . LYS A 1 114 ? -7.974 6.764 13.226 1.00 83.81 114 LYS A C 1
ATOM 877 O O . LYS A 1 114 ? -8.511 7.545 14.006 1.00 83.81 114 LYS A O 1
ATOM 882 N N . ALA A 1 115 ? -8.003 5.446 13.396 1.00 84.31 115 ALA A N 1
ATOM 883 C CA . ALA A 1 115 ? -8.595 4.802 14.565 1.00 84.31 115 ALA A CA 1
ATOM 884 C C . ALA A 1 115 ? -7.621 4.710 15.756 1.00 84.31 115 ALA A C 1
ATOM 886 O O . ALA A 1 115 ? -8.020 4.305 16.851 1.00 84.31 115 ALA A O 1
ATOM 887 N N . VAL A 1 116 ? -6.360 5.109 15.551 1.00 83.56 116 VAL A N 1
ATOM 888 C CA . VAL A 1 116 ? -5.285 5.048 16.540 1.00 83.56 116 VAL A CA 1
ATOM 889 C C . VAL A 1 116 ? -4.881 6.462 16.987 1.00 83.56 116 VAL A C 1
ATOM 891 O O . VAL A 1 116 ? -4.613 7.325 16.150 1.00 83.56 116 VAL A O 1
ATOM 894 N N . PRO A 1 117 ? -4.791 6.732 18.302 1.00 81.06 117 PRO A N 1
ATOM 895 C CA . PRO A 1 117 ? -4.252 7.990 18.813 1.00 81.06 117 PRO A CA 1
ATOM 896 C C . PRO A 1 117 ? -2.799 8.231 18.370 1.00 81.06 117 PRO A C 1
ATOM 898 O O . PRO A 1 117 ? -1.994 7.301 18.330 1.00 81.06 117 PRO A O 1
ATOM 901 N N . ILE A 1 118 ? -2.426 9.494 18.125 1.00 78.88 118 ILE A N 1
ATOM 902 C CA . ILE A 1 118 ? -1.092 9.885 17.615 1.00 78.88 118 ILE A CA 1
ATOM 903 C C . ILE A 1 118 ? 0.055 9.300 18.460 1.00 78.88 118 ILE A C 1
ATOM 905 O O . ILE A 1 118 ? 1.025 8.776 17.913 1.00 78.88 118 ILE A O 1
ATOM 909 N N . GLY A 1 119 ? -0.070 9.320 19.792 1.00 74.00 119 GLY A N 1
ATOM 910 C CA . GLY A 1 119 ? 0.946 8.785 20.710 1.00 74.00 119 GLY A CA 1
ATOM 911 C C . GLY A 1 119 ? 1.152 7.266 20.632 1.00 74.00 119 GLY A C 1
ATOM 912 O O . GLY A 1 119 ? 2.121 6.752 21.184 1.00 74.00 119 GLY A O 1
ATOM 913 N N . ARG A 1 120 ? 0.269 6.539 19.935 1.00 73.75 120 ARG A N 1
ATOM 914 C CA . ARG A 1 120 ? 0.286 5.077 19.802 1.00 73.75 120 ARG A CA 1
ATOM 915 C C . ARG A 1 120 ? 0.444 4.608 18.363 1.00 73.75 120 ARG A C 1
ATOM 917 O O . ARG A 1 120 ? 0.334 3.418 18.121 1.00 73.75 120 ARG A O 1
ATOM 924 N N . LEU A 1 121 ? 0.789 5.471 17.407 1.00 76.38 121 LEU A N 1
ATOM 925 C CA . LEU A 1 121 ? 1.012 5.042 16.016 1.00 76.38 121 LEU A CA 1
ATOM 926 C C . LEU A 1 121 ? 2.054 3.918 15.874 1.00 76.38 121 LEU A C 1
ATOM 928 O O . LEU A 1 121 ? 2.022 3.170 14.901 1.00 76.38 121 LEU A O 1
ATOM 932 N N . TYR A 1 122 ? 2.937 3.741 16.865 1.00 72.12 122 TYR A N 1
ATOM 933 C CA . TYR A 1 122 ? 3.861 2.612 16.909 1.00 72.12 122 TYR A CA 1
ATOM 934 C C . TYR A 1 122 ? 3.178 1.238 16.959 1.00 72.12 122 TYR A C 1
ATOM 936 O O . TYR A 1 122 ? 3.802 0.267 16.555 1.00 72.12 122 TYR A O 1
ATOM 944 N N . VAL A 1 123 ? 1.915 1.139 17.388 1.00 68.44 123 VAL A N 1
ATOM 945 C CA . VAL A 1 123 ? 1.171 -0.133 17.384 1.00 68.44 123 VAL A CA 1
ATOM 946 C C . VAL A 1 123 ? 0.725 -0.549 15.979 1.00 68.44 123 VAL A C 1
ATOM 948 O O . VAL A 1 123 ? 0.361 -1.697 15.761 1.00 68.44 123 VAL A O 1
ATOM 951 N N . VAL A 1 124 ? 0.766 0.377 15.016 1.00 66.94 124 VAL A N 1
ATOM 952 C CA . VAL A 1 124 ? 0.449 0.135 13.597 1.00 66.94 124 VAL 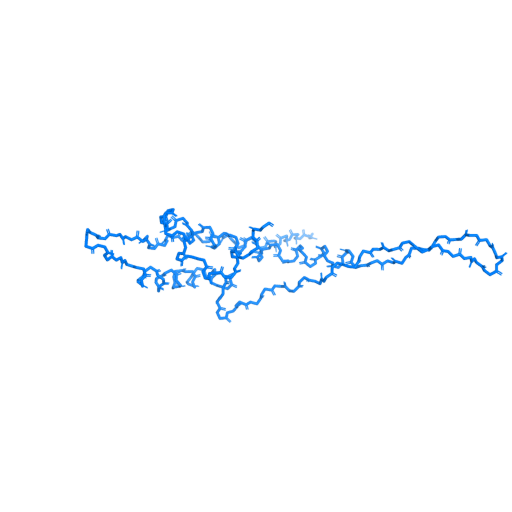A CA 1
ATOM 953 C C . VAL A 1 124 ? 1.728 -0.103 12.778 1.00 66.94 124 VAL A C 1
ATOM 955 O O . VAL A 1 124 ? 1.657 -0.463 11.605 1.00 66.94 124 VAL A O 1
ATOM 958 N N . ARG A 1 125 ? 2.918 0.050 13.384 1.00 56.22 125 ARG A N 1
ATOM 959 C CA . ARG A 1 125 ? 4.216 -0.053 12.687 1.00 56.22 125 ARG A CA 1
ATOM 960 C C . ARG A 1 125 ? 4.534 -1.442 12.138 1.00 56.22 125 ARG A C 1
ATOM 962 O O . ARG A 1 125 ? 5.358 -1.530 11.236 1.00 56.22 125 ARG A O 1
ATOM 969 N N . ASP A 1 126 ? 3.864 -2.487 12.615 1.00 47.59 126 ASP A N 1
ATOM 970 C CA . ASP A 1 126 ? 4.055 -3.847 12.097 1.00 47.59 126 ASP A CA 1
ATOM 971 C C . ASP A 1 126 ? 3.299 -4.112 10.780 1.00 47.59 126 ASP A C 1
ATOM 973 O O . ASP A 1 126 ? 3.476 -5.171 10.179 1.00 47.59 126 ASP A O 1
ATOM 977 N N . CYS A 1 127 ? 2.496 -3.160 10.278 1.00 44.88 127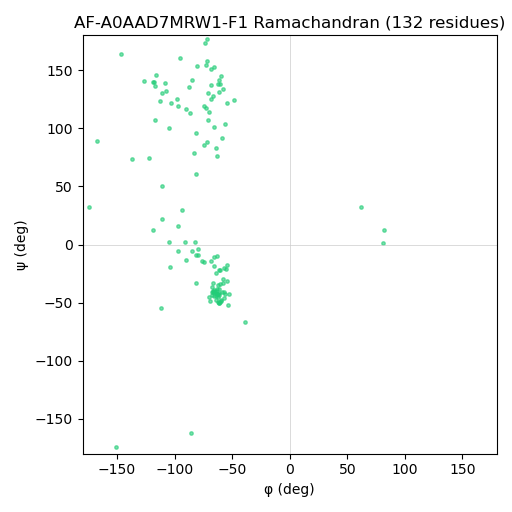 CYS A N 1
ATOM 978 C CA . CYS A 1 127 ? 2.063 -3.186 8.879 1.00 44.88 127 CYS A CA 1
ATOM 979 C C . CYS A 1 127 ? 3.271 -2.845 7.998 1.00 44.88 127 CYS A C 1
ATOM 981 O O . CYS A 1 127 ? 3.698 -1.688 7.936 1.00 44.88 127 CYS A O 1
ATOM 983 N N . LYS A 1 128 ? 3.825 -3.845 7.302 1.00 44.53 128 LYS A N 1
ATOM 984 C CA . LYS A 1 128 ? 5.032 -3.720 6.462 1.00 44.53 128 LYS A CA 1
ATOM 985 C C . LYS A 1 128 ? 4.954 -2.608 5.402 1.00 44.53 128 LYS A C 1
ATOM 987 O O . LYS A 1 128 ? 6.000 -2.166 4.930 1.00 44.53 128 LYS A O 1
ATOM 992 N N . SER A 1 129 ? 3.764 -2.097 5.070 1.00 44.00 129 SER A N 1
ATOM 993 C CA . SER A 1 129 ? 3.585 -0.943 4.176 1.00 44.00 129 SER A CA 1
ATOM 994 C C . SER A 1 129 ? 4.079 0.402 4.746 1.00 44.00 129 SER A C 1
ATOM 996 O O . SER A 1 129 ? 4.298 1.333 3.974 1.00 44.00 129 SER A O 1
ATOM 998 N N . ALA A 1 130 ? 4.360 0.516 6.054 1.00 34.47 130 ALA A N 1
ATOM 999 C CA . ALA A 1 130 ? 4.930 1.729 6.664 1.00 34.47 130 ALA A CA 1
ATOM 1000 C C . ALA A 1 130 ? 6.460 1.875 6.505 1.00 34.47 130 ALA A C 1
ATOM 1002 O O . ALA A 1 130 ? 7.009 2.926 6.833 1.00 34.47 130 ALA A O 1
ATOM 1003 N N . ILE A 1 131 ? 7.164 0.846 6.019 1.00 35.88 131 ILE A N 1
ATOM 1004 C CA . ILE A 1 131 ? 8.639 0.836 5.971 1.00 35.88 131 ILE A CA 1
ATOM 1005 C C . ILE A 1 131 ? 9.197 1.705 4.821 1.00 35.88 131 ILE A C 1
ATOM 1007 O O . ILE A 1 131 ? 10.368 2.069 4.849 1.00 35.88 131 ILE A O 1
ATOM 1011 N N . ASN A 1 132 ? 8.372 2.126 3.852 1.00 31.33 132 ASN A N 1
ATOM 1012 C CA . ASN A 1 132 ? 8.814 2.906 2.683 1.00 31.33 132 ASN A CA 1
ATOM 1013 C C . ASN A 1 132 ? 8.317 4.364 2.674 1.00 31.33 132 ASN A C 1
ATOM 1015 O O . ASN A 1 132 ? 7.783 4.847 1.676 1.00 31.33 132 ASN A O 1
ATOM 1019 N N . LEU A 1 133 ? 8.514 5.079 3.780 1.00 32.81 133 LEU A N 1
ATOM 1020 C CA . LEU A 1 133 ? 8.522 6.545 3.794 1.00 32.81 133 LEU A CA 1
ATOM 1021 C C . LEU A 1 133 ? 9.868 7.019 4.355 1.00 32.81 133 LEU A C 1
ATOM 1023 O O . LEU A 1 133 ? 9.949 7.442 5.505 1.00 32.81 133 LEU A O 1
ATOM 1027 N N . ASN A 1 134 ? 10.912 6.904 3.533 1.00 32.47 134 ASN A N 1
ATOM 1028 C CA . ASN A 1 134 ? 12.142 7.689 3.642 1.00 32.47 134 ASN A CA 1
ATOM 1029 C C . ASN A 1 134 ? 12.291 8.523 2.372 1.00 32.47 134 ASN A C 1
ATOM 1031 O O . ASN A 1 134 ? 12.051 7.952 1.282 1.00 32.47 134 ASN A O 1
#